Protein AF-A0AA39Q4B8-F1 (afdb_monomer_lite)

Organism: NCBI:txid153913

Radius of gyration: 17.7 Å; chains: 1; bounding box: 48×24×49 Å

Structure (mmCIF, N/CA/C/O backbone):
data_AF-A0AA39Q4B8-F1
#
_entry.id   AF-A0AA39Q4B8-F1
#
loop_
_atom_site.group_PDB
_atom_site.id
_atom_site.type_symbol
_atom_site.label_atom_id
_atom_site.label_alt_id
_atom_site.label_comp_id
_atom_site.label_asym_id
_atom_site.label_entity_id
_atom_site.label_seq_id
_atom_site.pdbx_PDB_ins_code
_atom_site.Cartn_x
_atom_site.Cartn_y
_atom_site.Cartn_z
_atom_site.occupancy
_atom_site.B_iso_or_equiv
_atom_site.auth_seq_id
_atom_site.auth_comp_id
_atom_site.auth_asym_id
_atom_site.auth_atom_id
_atom_site.pdbx_PDB_model_num
ATOM 1 N N . MET A 1 1 ? 15.478 10.573 -23.337 1.00 48.84 1 MET A N 1
ATOM 2 C CA . MET A 1 1 ? 14.641 10.834 -22.142 1.00 48.84 1 MET A CA 1
ATOM 3 C C . MET A 1 1 ? 14.200 9.538 -21.416 1.00 48.84 1 MET A C 1
ATOM 5 O O . MET A 1 1 ? 13.020 9.396 -21.134 1.00 48.84 1 MET A O 1
ATOM 9 N N . PRO A 1 2 ? 15.094 8.578 -21.087 1.00 55.94 2 PRO A N 1
ATOM 10 C CA . PRO A 1 2 ? 14.710 7.350 -20.365 1.00 55.94 2 PRO A CA 1
ATOM 11 C C . PRO A 1 2 ? 14.678 7.496 -18.829 1.00 55.94 2 PRO A C 1
ATOM 13 O O . PRO A 1 2 ? 14.104 6.656 -18.147 1.00 55.94 2 PRO A O 1
ATOM 16 N N . ASN A 1 3 ? 15.267 8.559 -18.271 1.00 61.50 3 ASN A N 1
ATOM 17 C CA . ASN A 1 3 ? 15.476 8.685 -16.820 1.00 61.50 3 ASN A CA 1
ATOM 18 C C . ASN A 1 3 ? 14.188 9.016 -16.051 1.00 61.50 3 ASN A C 1
ATOM 20 O O . ASN A 1 3 ? 14.013 8.580 -14.918 1.00 61.50 3 ASN A O 1
ATOM 24 N N . THR A 1 4 ? 13.264 9.757 -16.663 1.00 72.94 4 THR A N 1
ATOM 25 C CA . THR A 1 4 ? 12.032 10.227 -16.011 1.00 72.94 4 THR A CA 1
ATOM 26 C C . THR A 1 4 ? 11.103 9.072 -15.632 1.00 72.94 4 THR A C 1
ATOM 28 O O . THR A 1 4 ? 10.504 9.084 -14.559 1.00 72.94 4 THR A O 1
ATOM 31 N N . PHE A 1 5 ? 11.030 8.033 -16.470 1.00 71.44 5 PHE A N 1
ATOM 32 C CA . PHE A 1 5 ? 10.145 6.892 -16.239 1.00 71.44 5 PHE A CA 1
ATOM 33 C C . PHE A 1 5 ? 10.562 6.052 -15.028 1.00 71.44 5 PHE A C 1
ATOM 35 O O . PHE A 1 5 ? 9.705 5.692 -14.227 1.00 71.44 5 PHE A O 1
ATOM 42 N N . ALA A 1 6 ? 11.852 5.771 -14.829 1.00 72.75 6 ALA A N 1
ATOM 43 C CA . ALA A 1 6 ? 12.274 5.028 -13.640 1.00 72.75 6 ALA A CA 1
ATOM 44 C C . ALA A 1 6 ? 12.184 5.838 -12.353 1.00 72.75 6 ALA A C 1
ATOM 46 O O . ALA A 1 6 ? 11.824 5.272 -11.324 1.00 72.75 6 ALA A O 1
ATOM 47 N N . ILE A 1 7 ? 12.440 7.148 -12.406 1.00 78.69 7 ILE A N 1
ATOM 48 C CA . ILE A 1 7 ? 12.289 8.019 -11.235 1.00 78.69 7 ILE A CA 1
ATOM 49 C C . ILE A 1 7 ? 10.842 7.978 -10.732 1.00 78.69 7 ILE A C 1
ATOM 51 O O . ILE A 1 7 ? 10.617 7.771 -9.541 1.00 78.69 7 ILE A O 1
ATOM 55 N N . HIS A 1 8 ? 9.857 8.086 -11.630 1.00 82.81 8 HIS A N 1
ATOM 56 C CA . HIS A 1 8 ? 8.446 7.979 -11.248 1.00 82.81 8 HIS A CA 1
ATOM 57 C C . HIS A 1 8 ? 8.092 6.613 -10.647 1.00 82.81 8 HIS A C 1
ATOM 59 O O . HIS A 1 8 ? 7.353 6.555 -9.668 1.00 82.81 8 HIS A O 1
ATOM 65 N N . ARG A 1 9 ? 8.653 5.518 -11.177 1.00 81.69 9 ARG A N 1
ATOM 66 C CA . ARG A 1 9 ? 8.411 4.164 -10.650 1.00 81.69 9 ARG A CA 1
ATOM 67 C C . ARG A 1 9 ? 8.993 3.978 -9.252 1.00 81.69 9 ARG A C 1
ATOM 69 O O . ARG A 1 9 ? 8.306 3.473 -8.375 1.00 81.69 9 ARG A O 1
ATOM 76 N N . VAL A 1 10 ? 10.231 4.415 -9.026 1.00 83.19 10 VAL A N 1
ATOM 77 C CA . VAL A 1 10 ? 10.871 4.340 -7.703 1.00 83.19 10 VAL A CA 1
ATOM 78 C C . VAL A 1 10 ? 10.122 5.206 -6.689 1.00 83.19 10 VAL A C 1
ATOM 80 O O . VAL A 1 10 ? 9.909 4.765 -5.563 1.00 83.19 10 VAL A O 1
ATOM 83 N N . LEU A 1 11 ? 9.658 6.394 -7.094 1.00 88.00 11 LEU A N 1
ATOM 84 C CA . LEU A 1 11 ? 8.841 7.253 -6.237 1.00 88.00 11 LEU A CA 1
ATOM 85 C C . LEU A 1 11 ? 7.511 6.584 -5.859 1.00 88.00 11 LEU A C 1
ATOM 87 O O . LEU A 1 11 ? 7.127 6.620 -4.694 1.00 88.00 11 LEU A O 1
ATOM 91 N N . ALA A 1 12 ? 6.841 5.931 -6.813 1.00 86.81 12 ALA A N 1
ATOM 92 C CA . ALA A 1 12 ? 5.611 5.186 -6.549 1.00 86.81 12 ALA A CA 1
ATOM 93 C C . ALA A 1 12 ? 5.842 4.013 -5.580 1.00 86.81 12 ALA A C 1
ATOM 95 O O . ALA A 1 12 ? 5.046 3.815 -4.667 1.00 86.81 12 ALA A O 1
ATOM 96 N N . TYR A 1 13 ? 6.956 3.281 -5.710 1.00 86.75 13 TYR A N 1
ATOM 97 C CA . TYR A 1 13 ? 7.309 2.222 -4.757 1.00 86.75 13 TYR A CA 1
ATOM 98 C C . TYR A 1 13 ? 7.653 2.763 -3.366 1.00 86.75 13 TYR A C 1
ATOM 100 O O . TYR A 1 13 ? 7.267 2.155 -2.372 1.00 86.75 13 TYR A O 1
ATOM 108 N N . ALA A 1 14 ? 8.336 3.907 -3.274 1.00 88.94 14 ALA A N 1
ATOM 109 C CA . ALA A 1 14 ? 8.606 4.559 -1.995 1.00 88.94 14 ALA A CA 1
ATOM 110 C C . ALA A 1 14 ? 7.304 5.005 -1.308 1.00 88.94 14 ALA A C 1
ATOM 112 O O . ALA A 1 14 ? 7.132 4.783 -0.110 1.00 88.94 14 ALA A O 1
ATOM 113 N N . TRP A 1 15 ? 6.363 5.565 -2.075 1.00 90.69 15 TRP A N 1
ATOM 114 C CA . TRP A 1 15 ? 5.032 5.914 -1.580 1.00 90.69 15 TRP A CA 1
ATOM 115 C C . TRP A 1 15 ? 4.273 4.678 -1.085 1.00 90.69 15 TRP A C 1
ATOM 117 O O . TRP A 1 15 ? 3.834 4.649 0.065 1.00 90.69 15 TRP A O 1
ATOM 127 N N . LEU A 1 16 ? 4.204 3.623 -1.901 1.00 88.44 16 LEU A N 1
ATOM 128 C CA . LEU A 1 16 ? 3.559 2.359 -1.541 1.00 88.44 16 LEU A CA 1
ATOM 129 C C . LEU A 1 16 ? 4.157 1.766 -0.259 1.00 88.44 16 LEU A C 1
ATOM 131 O O . LEU A 1 16 ? 3.419 1.327 0.619 1.00 88.44 16 LEU A O 1
ATOM 135 N N . TRP A 1 17 ? 5.481 1.828 -0.102 1.00 91.31 17 TRP A N 1
ATOM 136 C CA . TRP A 1 17 ? 6.156 1.379 1.114 1.00 91.31 17 TRP A CA 1
ATOM 137 C C . TRP A 1 17 ? 5.720 2.177 2.348 1.00 91.31 17 TRP A C 1
ATOM 139 O O . TRP A 1 17 ? 5.377 1.584 3.369 1.00 91.31 17 TRP A O 1
ATOM 149 N N . THR A 1 18 ? 5.666 3.512 2.260 1.00 90.44 18 THR A N 1
ATOM 150 C CA . THR A 1 18 ? 5.210 4.343 3.390 1.00 90.44 18 THR A CA 1
ATOM 151 C C . THR A 1 18 ? 3.763 4.055 3.781 1.00 90.44 18 THR A C 1
ATOM 153 O O . THR A 1 18 ? 3.468 3.917 4.967 1.00 90.44 18 THR A O 1
ATOM 156 N N . VAL A 1 19 ? 2.872 3.894 2.799 1.00 89.75 19 VAL A N 1
ATOM 157 C CA . VAL A 1 19 ? 1.461 3.565 3.037 1.00 89.75 19 VAL A CA 1
ATOM 158 C C . VAL A 1 19 ? 1.323 2.180 3.674 1.00 89.75 19 VAL A C 1
ATOM 160 O O . VAL A 1 19 ? 0.577 2.030 4.640 1.00 89.75 19 VAL A O 1
ATOM 163 N N . ALA A 1 20 ? 2.092 1.190 3.210 1.00 89.56 20 ALA A N 1
ATOM 164 C CA . ALA A 1 20 ? 2.088 -0.159 3.772 1.00 89.56 20 ALA A CA 1
ATOM 165 C C . ALA A 1 20 ? 2.554 -0.190 5.239 1.00 89.56 20 ALA A C 1
ATOM 167 O O . ALA A 1 20 ? 1.944 -0.865 6.066 1.00 89.56 20 ALA A O 1
ATOM 168 N N . VAL A 1 21 ? 3.590 0.581 5.595 1.00 91.06 21 VAL A N 1
ATOM 169 C CA . VAL A 1 21 ? 4.059 0.701 6.989 1.00 91.06 21 VAL A CA 1
ATOM 170 C C . VAL A 1 21 ? 2.992 1.333 7.886 1.00 91.06 21 VAL A C 1
ATOM 172 O O . VAL A 1 21 ? 2.766 0.861 9.001 1.00 91.06 21 VAL A O 1
ATOM 175 N N . ILE A 1 22 ? 2.314 2.379 7.405 1.00 91.44 22 ILE A N 1
ATOM 176 C CA . ILE A 1 22 ? 1.234 3.036 8.154 1.00 91.44 22 ILE A CA 1
ATOM 177 C C . ILE A 1 22 ? 0.068 2.067 8.373 1.00 91.44 22 ILE A C 1
ATOM 179 O O . ILE A 1 22 ? -0.420 1.953 9.499 1.00 91.44 22 ILE A O 1
ATOM 183 N N . LEU A 1 23 ? -0.346 1.341 7.328 1.00 87.75 23 LEU A N 1
ATOM 184 C CA . LEU A 1 23 ? -1.384 0.313 7.420 1.00 87.75 23 LEU A CA 1
ATOM 185 C C . LEU A 1 23 ? -1.031 -0.748 8.454 1.00 87.75 23 LEU A C 1
ATOM 187 O O . LEU A 1 23 ? -1.840 -0.990 9.345 1.00 87.75 23 LEU A O 1
ATOM 191 N N . LEU A 1 24 ? 0.187 -1.298 8.395 1.00 90.06 24 LEU A N 1
ATOM 192 C CA . LEU A 1 24 ? 0.649 -2.310 9.343 1.00 90.06 24 LEU A CA 1
ATOM 193 C C . LEU A 1 24 ? 0.550 -1.809 10.792 1.00 90.06 24 LEU A C 1
ATOM 195 O O . LEU A 1 24 ? 0.038 -2.521 11.657 1.00 90.06 24 LEU A O 1
ATOM 199 N N . GLY A 1 25 ? 0.985 -0.571 11.051 1.00 87.75 25 GLY A N 1
ATOM 200 C CA . GLY A 1 25 ? 0.906 0.047 12.376 1.00 87.75 25 GLY A CA 1
ATOM 201 C C . GLY A 1 25 ? -0.531 0.239 12.870 1.00 87.75 25 GLY A C 1
ATOM 202 O O . GLY A 1 25 ? -0.839 -0.094 14.015 1.00 87.75 25 GLY A O 1
ATOM 203 N N . LEU A 1 26 ? -1.429 0.724 12.006 1.00 86.94 26 LEU A N 1
ATOM 204 C CA . LEU A 1 26 ? -2.846 0.908 12.339 1.00 86.94 26 LEU A CA 1
ATOM 205 C C . LEU A 1 26 ? -3.548 -0.430 12.606 1.00 86.94 26 LEU A C 1
ATOM 207 O O . LEU A 1 26 ? -4.301 -0.550 13.574 1.00 86.94 26 LEU A O 1
ATOM 211 N N . THR A 1 27 ? -3.279 -1.449 11.787 1.00 85.56 27 THR A N 1
ATOM 212 C CA . THR A 1 27 ? -3.849 -2.789 11.969 1.00 85.56 27 THR A CA 1
ATOM 213 C C . THR A 1 27 ? -3.300 -3.479 13.212 1.00 85.56 27 THR A C 1
ATOM 215 O O . THR A 1 27 ? -4.072 -4.086 13.948 1.00 85.56 27 THR A O 1
ATOM 218 N N . ALA A 1 28 ? -2.004 -3.331 13.508 1.00 85.12 28 ALA A N 1
ATOM 219 C CA . ALA A 1 28 ? -1.386 -3.896 14.707 1.00 85.12 28 ALA A CA 1
ATOM 220 C C . ALA A 1 28 ? -1.948 -3.265 15.988 1.00 85.12 28 ALA A C 1
ATOM 222 O O . ALA A 1 28 ? -2.257 -3.978 16.941 1.00 85.12 28 ALA A O 1
ATOM 223 N N . TYR A 1 29 ? -2.153 -1.941 15.993 1.00 84.75 29 TYR A N 1
ATOM 224 C CA . TYR A 1 29 ? -2.812 -1.262 17.108 1.00 84.75 29 TYR A CA 1
ATOM 225 C C . TYR A 1 29 ? -4.218 -1.820 17.349 1.00 84.75 29 TYR A C 1
ATOM 227 O O . TYR A 1 29 ? -4.588 -2.107 18.485 1.00 84.75 29 TYR A O 1
ATOM 235 N N . ARG A 1 30 ? -4.989 -2.032 16.275 1.00 78.44 30 ARG A N 1
ATOM 236 C CA . ARG A 1 30 ? -6.343 -2.576 16.38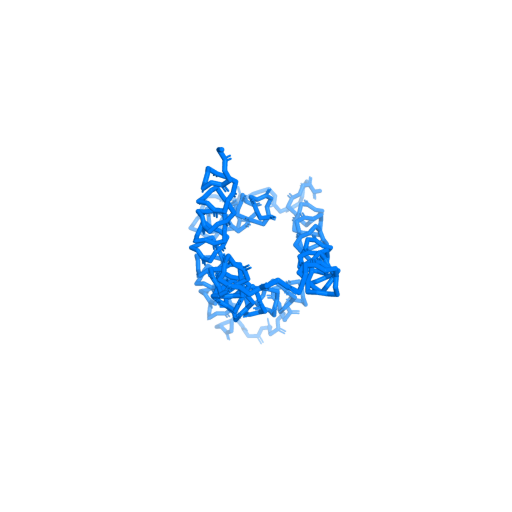3 1.00 78.44 30 ARG A CA 1
ATOM 237 C C . ARG A 1 30 ? -6.355 -3.995 16.951 1.00 78.44 30 ARG A C 1
ATOM 239 O O . ARG A 1 30 ? -7.197 -4.262 17.804 1.00 78.44 30 ARG A O 1
ATOM 246 N N . VAL A 1 31 ? -5.429 -4.867 16.535 1.00 80.69 31 VAL A N 1
ATOM 247 C CA . VAL A 1 31 ? -5.275 -6.220 17.111 1.00 80.69 31 VAL A CA 1
ATOM 248 C C . VAL A 1 31 ? -4.986 -6.144 18.608 1.00 80.69 31 VAL A C 1
ATOM 250 O O . VAL A 1 31 ? -5.658 -6.807 19.388 1.00 80.69 31 VAL A O 1
ATOM 253 N N . HIS A 1 32 ? -4.055 -5.282 19.022 1.00 80.69 32 HIS A N 1
ATOM 254 C CA . HIS A 1 32 ? -3.693 -5.145 20.433 1.00 80.69 32 HIS A CA 1
ATOM 255 C C . HIS A 1 32 ? -4.871 -4.693 21.313 1.00 80.69 32 HIS A C 1
ATOM 257 O O . HIS A 1 32 ? -5.031 -5.168 22.433 1.00 80.69 32 HIS A O 1
ATOM 263 N N . VAL A 1 33 ? -5.727 -3.803 20.800 1.00 73.56 33 VAL A N 1
ATOM 264 C CA . VAL A 1 33 ? -6.944 -3.375 21.507 1.00 73.56 33 VAL A CA 1
ATOM 265 C C . VAL A 1 33 ? -7.993 -4.491 21.558 1.00 73.56 33 VAL A C 1
ATOM 267 O O . VAL A 1 33 ? -8.676 -4.631 22.569 1.00 73.56 33 VAL A O 1
ATOM 270 N N . THR A 1 34 ? -8.120 -5.300 20.500 1.00 68.62 34 THR A N 1
ATOM 271 C CA . THR A 1 34 ? -9.107 -6.397 20.459 1.00 68.62 34 THR A CA 1
ATOM 272 C C . THR A 1 34 ? -8.706 -7.601 21.309 1.00 68.62 34 THR A C 1
ATOM 274 O O . THR A 1 34 ? -9.586 -8.274 21.832 1.00 68.62 34 THR A O 1
ATOM 277 N N . GLU A 1 35 ? -7.410 -7.838 21.521 1.00 69.19 35 GLU A N 1
ATOM 278 C CA . GLU A 1 35 ? -6.896 -8.908 22.391 1.00 69.19 35 GLU A CA 1
ATOM 279 C C . GLU A 1 35 ? -7.267 -8.711 23.876 1.00 69.19 35 GLU A C 1
ATOM 281 O O . GLU A 1 35 ? -7.339 -9.674 24.634 1.00 69.19 35 GLU A O 1
ATOM 286 N N . GLY A 1 36 ? -7.555 -7.474 24.297 1.00 63.34 36 GLY A N 1
ATOM 287 C CA . GLY A 1 36 ? -7.966 -7.150 25.668 1.00 63.34 36 GLY A CA 1
ATOM 288 C C . GLY A 1 36 ? -9.436 -7.440 26.005 1.00 63.34 36 GLY A C 1
ATOM 289 O O . GLY A 1 36 ? -9.828 -7.249 27.156 1.00 63.34 36 GLY A O 1
ATOM 290 N N . TYR A 1 37 ? -10.255 -7.867 25.039 1.00 66.00 37 TYR A N 1
ATOM 291 C CA . TYR A 1 37 ? -11.661 -8.218 25.259 1.00 66.00 37 TYR A CA 1
ATOM 292 C C . TYR A 1 37 ? -11.813 -9.740 25.444 1.00 66.00 37 TYR A C 1
ATOM 294 O O . TYR A 1 37 ? -11.284 -10.516 24.653 1.00 66.00 37 TYR A O 1
ATOM 302 N N . GLU A 1 38 ? -12.533 -10.169 26.492 1.00 51.28 38 GLU A N 1
ATOM 303 C CA . GLU A 1 38 ? -12.674 -11.587 26.897 1.00 51.28 38 GLU A CA 1
ATOM 304 C C . GLU A 1 38 ? -13.255 -12.504 25.806 1.00 51.28 38 GLU A C 1
ATOM 306 O O . GLU A 1 38 ? -12.952 -13.696 25.775 1.00 51.28 38 GLU A O 1
ATOM 311 N N . ASP A 1 39 ? -14.017 -11.952 24.864 1.00 54.72 39 ASP A N 1
ATOM 312 C CA . ASP A 1 39 ? -14.399 -12.649 23.644 1.00 54.72 39 ASP A CA 1
ATOM 313 C C . ASP A 1 39 ? -13.383 -12.326 22.541 1.00 54.72 39 ASP A C 1
ATOM 315 O O . ASP A 1 39 ? -13.486 -11.295 21.873 1.00 54.72 39 ASP A O 1
ATOM 319 N N . SER A 1 40 ? -12.397 -13.210 22.347 1.00 55.47 40 SER A N 1
ATOM 320 C CA . SER A 1 40 ? -11.408 -13.171 21.254 1.00 55.47 40 SER A CA 1
ATOM 321 C C . SER A 1 40 ? -12.072 -13.249 19.869 1.00 55.47 40 SER A C 1
ATOM 323 O O . SER A 1 40 ? -11.980 -14.248 19.153 1.00 55.47 40 SER A O 1
ATOM 325 N N . PHE A 1 41 ? -12.746 -12.180 19.455 1.00 57.25 41 PHE A N 1
ATOM 326 C CA . PHE A 1 41 ? -13.253 -12.007 18.104 1.00 57.25 41 PHE A CA 1
ATOM 327 C C . PHE A 1 41 ? -12.084 -11.646 17.188 1.00 57.25 41 PHE A C 1
ATOM 329 O O . PHE A 1 41 ? -11.793 -10.481 16.923 1.00 57.25 41 PHE A O 1
ATOM 336 N N . TYR A 1 42 ? -11.395 -12.676 16.700 1.00 62.19 42 TYR A N 1
ATOM 337 C CA . TYR A 1 42 ? -10.380 -12.523 15.666 1.00 62.19 42 TYR A CA 1
ATOM 338 C C . TYR A 1 42 ? -11.070 -12.158 14.350 1.00 62.19 42 TYR A C 1
ATOM 340 O O . TYR A 1 42 ? -11.791 -12.965 13.762 1.00 62.19 42 TYR A O 1
ATOM 348 N N . GLU A 1 43 ? -10.886 -10.924 13.884 1.00 69.06 43 GLU A N 1
ATOM 349 C CA . GLU A 1 43 ? -11.435 -10.496 12.603 1.00 69.06 43 GLU A CA 1
ATOM 350 C C . GLU A 1 43 ? -10.475 -10.901 11.474 1.00 69.06 43 GLU A C 1
ATOM 352 O O . GLU A 1 43 ? -9.413 -10.289 11.335 1.00 69.06 43 GLU A O 1
ATOM 357 N N . PRO A 1 44 ? -10.828 -11.896 10.633 1.00 75.56 44 PRO A N 1
ATOM 358 C CA . PRO A 1 44 ? -9.919 -12.431 9.614 1.00 75.56 44 PRO A CA 1
ATOM 359 C C . PRO A 1 44 ? -9.463 -11.367 8.608 1.00 75.56 44 PRO A C 1
ATOM 361 O O . PRO A 1 44 ? -8.370 -11.463 8.061 1.00 75.56 44 PRO A O 1
ATOM 364 N N . ILE A 1 45 ? -10.258 -10.309 8.429 1.00 76.31 45 ILE A N 1
ATOM 365 C CA . ILE A 1 45 ? -9.925 -9.192 7.546 1.00 76.31 45 ILE A CA 1
ATOM 36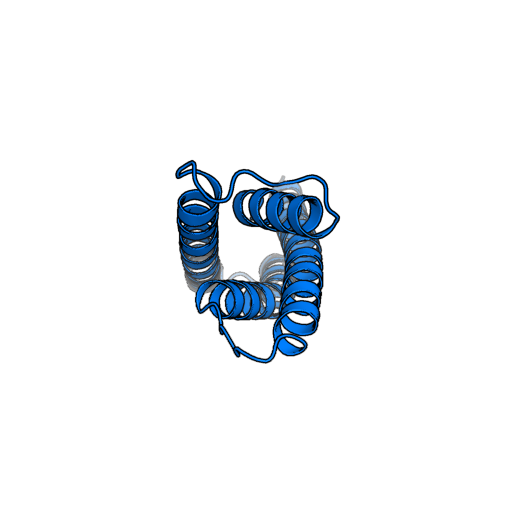6 C C . ILE A 1 45 ? -8.670 -8.434 7.994 1.00 76.31 45 ILE A C 1
ATOM 368 O O . ILE A 1 45 ? -7.868 -8.009 7.171 1.00 76.31 45 ILE A O 1
ATOM 372 N N . ILE A 1 46 ? -8.449 -8.300 9.306 1.00 77.44 46 ILE A N 1
ATOM 373 C CA . ILE A 1 46 ? -7.269 -7.598 9.826 1.00 77.44 46 ILE A CA 1
ATOM 374 C C . ILE A 1 46 ? -6.012 -8.408 9.572 1.00 77.44 46 ILE A C 1
ATOM 376 O O . ILE A 1 46 ? -4.971 -7.843 9.251 1.00 77.44 46 ILE A O 1
ATOM 380 N N . VAL A 1 47 ? -6.122 -9.730 9.666 1.00 82.81 47 VAL A N 1
ATOM 381 C CA . VAL A 1 47 ? -5.027 -10.640 9.337 1.00 82.81 47 VAL A CA 1
ATOM 382 C C . VAL A 1 47 ? -4.649 -10.496 7.868 1.00 82.81 47 VAL A C 1
ATOM 384 O O . VAL A 1 47 ? -3.468 -10.403 7.551 1.00 82.81 47 VAL A O 1
ATOM 387 N N . GLU A 1 48 ? -5.639 -10.419 6.979 1.00 85.62 48 GLU A N 1
ATOM 388 C CA . GLU A 1 48 ? -5.410 -10.222 5.549 1.00 85.62 48 GLU A CA 1
ATOM 389 C C . GLU A 1 48 ? -4.690 -8.893 5.260 1.00 85.62 48 GLU A C 1
ATOM 391 O O . GLU A 1 48 ? -3.670 -8.894 4.572 1.00 85.62 48 GLU A O 1
ATOM 396 N N . LEU A 1 49 ? -5.137 -7.790 5.874 1.00 84.44 49 LEU A N 1
ATOM 397 C CA . LEU A 1 49 ? -4.490 -6.473 5.771 1.00 84.44 49 LEU A CA 1
ATOM 398 C C . LEU A 1 49 ? -3.059 -6.460 6.337 1.00 84.44 49 LEU A C 1
ATOM 400 O O . LEU A 1 49 ? -2.174 -5.827 5.766 1.00 84.44 49 LEU A O 1
ATOM 404 N N . ILE A 1 50 ? -2.800 -7.170 7.439 1.00 86.56 50 ILE A N 1
ATOM 405 C CA . ILE A 1 50 ? -1.447 -7.311 8.002 1.00 86.56 50 ILE A CA 1
ATOM 406 C C . ILE A 1 50 ? -0.547 -8.076 7.029 1.00 86.56 50 ILE A C 1
ATOM 408 O O . ILE A 1 50 ? 0.585 -7.665 6.770 1.00 86.56 50 ILE A O 1
ATOM 412 N N . VAL A 1 51 ? -1.041 -9.186 6.476 1.00 89.25 51 VAL A N 1
ATOM 413 C CA . VAL A 1 51 ? -0.286 -10.016 5.532 1.00 89.25 51 VAL A CA 1
ATOM 414 C C . VAL A 1 51 ? 0.012 -9.236 4.251 1.00 89.25 51 VAL A C 1
ATOM 416 O O . VAL A 1 51 ? 1.158 -9.239 3.795 1.00 89.25 51 VAL A O 1
ATOM 419 N N . SER A 1 52 ? -0.970 -8.520 3.704 1.00 88.38 52 SER A N 1
ATOM 420 C CA . SER A 1 52 ? -0.799 -7.715 2.493 1.00 88.38 52 SER A CA 1
ATOM 421 C C . SER A 1 52 ? 0.134 -6.519 2.715 1.00 88.38 52 SER A C 1
ATOM 423 O O . SER A 1 52 ? 0.966 -6.231 1.850 1.00 88.38 52 SER A O 1
ATOM 425 N N . ALA A 1 53 ? 0.093 -5.879 3.890 1.00 87.81 53 ALA A N 1
ATOM 426 C CA . ALA A 1 53 ? 1.037 -4.832 4.275 1.00 87.81 53 ALA A CA 1
ATOM 427 C C . ALA A 1 53 ? 2.471 -5.373 4.426 1.00 87.81 53 ALA A C 1
ATOM 429 O O . ALA A 1 53 ? 3.410 -4.779 3.898 1.00 87.81 53 ALA A O 1
ATOM 430 N N . CYS A 1 54 ? 2.660 -6.529 5.070 1.00 90.88 54 CYS A N 1
ATOM 431 C CA . CYS A 1 54 ? 3.966 -7.188 5.180 1.00 90.88 54 CYS A CA 1
ATOM 432 C C . CYS A 1 54 ? 4.548 -7.550 3.806 1.00 90.88 54 CYS A C 1
ATOM 434 O O . CYS A 1 54 ? 5.718 -7.271 3.529 1.00 90.88 54 CYS A O 1
ATOM 436 N N . LEU A 1 55 ? 3.729 -8.131 2.925 1.00 89.69 55 LEU A N 1
ATOM 437 C CA . LEU A 1 55 ? 4.120 -8.444 1.550 1.00 89.69 55 LEU A CA 1
ATOM 438 C C . LEU A 1 55 ? 4.512 -7.175 0.782 1.00 89.69 55 LEU A C 1
ATOM 440 O O . LEU A 1 55 ? 5.547 -7.172 0.118 1.00 89.69 55 LEU A O 1
ATOM 444 N N . ALA A 1 56 ? 3.752 -6.086 0.918 1.00 88.44 56 ALA A N 1
ATOM 445 C CA . ALA A 1 56 ? 4.055 -4.801 0.289 1.00 88.44 56 ALA A CA 1
ATOM 446 C C . ALA A 1 56 ? 5.365 -4.176 0.806 1.00 88.44 56 ALA A C 1
ATOM 448 O O . ALA A 1 56 ? 6.170 -3.688 0.009 1.00 88.44 56 ALA A O 1
ATOM 449 N N . ILE A 1 57 ? 5.625 -4.244 2.118 1.00 90.06 57 ILE A N 1
ATOM 450 C CA . ILE A 1 57 ? 6.862 -3.748 2.749 1.00 90.06 57 ILE A CA 1
ATOM 451 C C . ILE A 1 57 ? 8.093 -4.488 2.224 1.00 90.06 57 ILE A C 1
ATOM 453 O O . ILE A 1 57 ? 9.133 -3.863 2.015 1.00 90.06 57 ILE A O 1
ATOM 457 N N . ILE A 1 58 ? 7.988 -5.801 2.009 1.00 90.69 58 ILE A N 1
ATOM 458 C CA . ILE A 1 58 ? 9.081 -6.621 1.472 1.00 90.69 58 ILE A CA 1
ATOM 459 C C . ILE A 1 58 ? 9.233 -6.391 -0.037 1.00 90.69 58 ILE A C 1
ATOM 461 O O . ILE A 1 58 ? 10.348 -6.235 -0.535 1.00 90.69 58 ILE A O 1
ATOM 465 N N . TRP A 1 59 ? 8.124 -6.340 -0.775 1.00 88.62 59 TRP A N 1
ATOM 466 C CA . TRP A 1 59 ? 8.133 -6.240 -2.233 1.00 88.62 59 TRP A CA 1
ATOM 467 C C . TRP A 1 59 ? 8.596 -4.874 -2.749 1.00 88.62 59 TRP A C 1
ATOM 469 O O . TRP A 1 59 ? 9.387 -4.822 -3.689 1.00 88.62 59 TRP A O 1
ATOM 479 N N . ALA A 1 60 ? 8.166 -3.768 -2.136 1.00 86.69 60 ALA A N 1
ATOM 480 C CA . ALA A 1 60 ? 8.481 -2.417 -2.606 1.00 86.69 60 ALA A CA 1
ATOM 481 C C . ALA A 1 60 ? 9.995 -2.106 -2.732 1.00 86.69 60 ALA A C 1
ATOM 483 O O . ALA A 1 60 ? 10.403 -1.625 -3.794 1.00 86.69 60 ALA A O 1
ATOM 484 N N . PRO A 1 61 ? 10.869 -2.396 -1.741 1.00 86.50 61 PRO A N 1
ATOM 485 C CA . PRO A 1 61 ? 12.310 -2.179 -1.886 1.00 86.50 61 PRO A CA 1
ATOM 486 C C . PRO A 1 61 ? 12.947 -3.146 -2.893 1.00 86.50 61 PRO A C 1
ATOM 488 O O . PRO A 1 61 ? 13.861 -2.751 -3.620 1.00 86.50 61 PRO A O 1
ATOM 491 N N . ILE A 1 62 ? 12.450 -4.386 -2.995 1.00 86.56 62 ILE A N 1
ATOM 492 C CA . ILE A 1 62 ? 12.924 -5.359 -3.990 1.00 86.56 62 ILE A CA 1
ATOM 493 C C . ILE A 1 62 ? 12.620 -4.842 -5.399 1.00 86.56 62 ILE A C 1
ATOM 495 O O . ILE A 1 62 ? 13.545 -4.693 -6.199 1.00 86.56 62 ILE A O 1
ATOM 499 N N . ALA A 1 63 ? 11.366 -4.485 -5.682 1.00 84.12 63 ALA A N 1
ATOM 500 C CA . ALA A 1 63 ? 10.941 -3.941 -6.968 1.00 84.12 63 ALA A CA 1
ATOM 501 C C . ALA A 1 63 ? 11.667 -2.626 -7.301 1.00 84.12 63 ALA A C 1
ATOM 503 O O . ALA A 1 63 ? 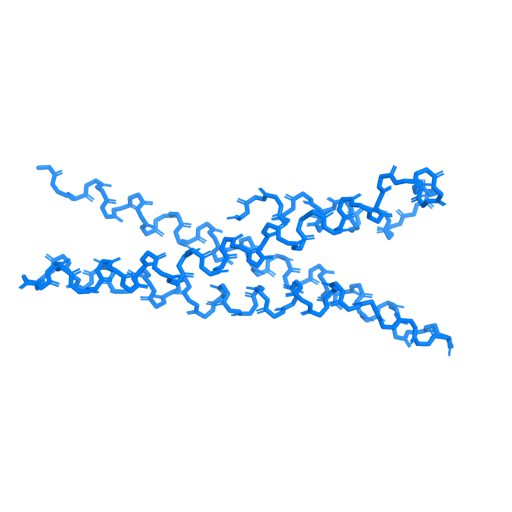12.169 -2.465 -8.413 1.00 84.12 63 ALA A O 1
ATOM 504 N N . GLY A 1 64 ? 11.822 -1.717 -6.331 1.00 83.19 64 GLY A N 1
ATOM 505 C CA . GLY A 1 64 ? 12.590 -0.481 -6.506 1.00 83.19 64 GLY A CA 1
ATOM 506 C C . GLY A 1 64 ? 14.059 -0.735 -6.869 1.00 83.19 64 GLY A C 1
ATOM 507 O O . GLY A 1 64 ? 14.592 -0.112 -7.790 1.00 83.19 64 GLY A O 1
ATOM 508 N N . SER A 1 65 ? 14.708 -1.696 -6.201 1.00 82.88 65 SER A N 1
ATOM 509 C CA . SER A 1 65 ? 16.098 -2.070 -6.489 1.00 82.88 65 SER A CA 1
ATOM 510 C C . SER A 1 65 ? 16.266 -2.745 -7.857 1.00 82.88 65 SER A C 1
ATOM 512 O O . SER A 1 65 ? 17.262 -2.504 -8.543 1.00 82.88 65 SER A O 1
ATOM 514 N N . LEU A 1 66 ? 15.288 -3.550 -8.287 1.00 80.69 66 LEU A N 1
ATOM 515 C CA . LEU A 1 66 ? 15.276 -4.196 -9.600 1.00 80.69 66 LEU A CA 1
ATOM 516 C C . LEU A 1 66 ? 15.142 -3.165 -10.722 1.00 80.69 66 LEU A C 1
ATOM 518 O O . LEU A 1 66 ? 15.930 -3.197 -11.667 1.00 80.69 66 LEU A O 1
ATOM 522 N N . VAL A 1 67 ? 14.239 -2.192 -10.576 1.00 79.12 67 VAL A N 1
ATOM 523 C CA . VAL A 1 67 ? 14.083 -1.089 -11.537 1.00 79.12 67 VAL A CA 1
ATOM 524 C C . VAL A 1 67 ? 15.373 -0.279 -11.667 1.00 79.12 67 VAL A C 1
ATOM 526 O O . VAL A 1 67 ? 15.780 0.049 -12.783 1.00 79.12 67 VAL A O 1
ATOM 529 N N . LEU A 1 68 ? 16.056 -0.004 -10.551 1.00 76.81 68 LEU A N 1
ATOM 530 C CA . LEU A 1 68 ? 17.317 0.738 -10.564 1.00 76.81 68 LEU A CA 1
ATOM 531 C C . LEU A 1 68 ? 18.465 -0.057 -11.214 1.00 76.81 68 LEU A C 1
ATOM 533 O O . LEU A 1 68 ? 19.285 0.520 -11.921 1.00 76.81 68 LEU A O 1
ATOM 537 N N . ARG A 1 69 ? 18.511 -1.383 -11.021 1.00 73.81 69 ARG A N 1
ATOM 538 C CA . ARG A 1 69 ? 19.522 -2.274 -11.626 1.00 73.81 69 ARG A CA 1
ATOM 539 C C . ARG A 1 69 ? 19.295 -2.521 -13.117 1.00 73.81 69 ARG A C 1
ATOM 541 O O . ARG A 1 69 ? 20.257 -2.620 -13.875 1.00 73.81 69 ARG A O 1
ATOM 548 N N . ASN A 1 70 ? 18.042 -2.605 -13.553 1.00 66.81 70 ASN A N 1
ATOM 549 C CA . ASN A 1 70 ? 17.693 -2.862 -14.953 1.00 66.81 70 ASN A CA 1
ATOM 550 C C . ASN A 1 70 ? 17.964 -1.654 -15.861 1.00 66.81 70 ASN A C 1
ATOM 552 O O . ASN A 1 70 ? 18.116 -1.818 -17.068 1.00 66.81 70 ASN A O 1
ATOM 556 N N . HIS A 1 71 ? 18.121 -0.455 -15.291 1.00 61.94 71 HIS A N 1
ATOM 557 C CA . HIS A 1 71 ? 18.659 0.700 -16.014 1.00 61.94 71 HIS A CA 1
ATOM 558 C C . HIS A 1 71 ? 20.088 0.484 -16.532 1.00 61.94 71 HIS A C 1
ATOM 560 O O . HIS A 1 71 ? 20.493 1.133 -17.496 1.00 61.94 71 HIS A O 1
ATOM 566 N N . THR A 1 72 ? 20.843 -0.426 -15.916 1.00 58.44 72 THR A N 1
ATOM 567 C CA . THR A 1 72 ? 22.252 -0.685 -16.231 1.00 58.44 72 THR A CA 1
ATOM 568 C C . THR A 1 72 ? 22.458 -1.952 -17.066 1.00 58.44 72 THR A C 1
ATOM 570 O O . THR A 1 72 ? 23.525 -2.122 -17.650 1.00 58.44 72 THR A O 1
ATOM 573 N N . ALA A 1 73 ? 21.463 -2.845 -17.147 1.00 56.03 73 ALA A N 1
ATOM 574 C CA . ALA A 1 73 ? 21.586 -4.152 -17.793 1.00 56.03 73 ALA A CA 1
ATOM 575 C C . ALA A 1 73 ? 20.446 -4.413 -18.796 1.00 56.03 73 ALA A C 1
ATOM 577 O O . ALA A 1 73 ? 19.273 -4.457 -18.441 1.00 56.03 73 ALA A O 1
ATOM 578 N N . SER A 1 74 ? 20.806 -4.642 -20.062 1.00 54.16 74 SER A N 1
ATOM 579 C CA . SER A 1 74 ? 19.901 -4.963 -21.177 1.00 54.16 74 SER A CA 1
ATOM 580 C C . SER A 1 74 ? 19.255 -6.358 -21.027 1.00 54.16 74 SER A C 1
ATOM 582 O O . SER A 1 74 ? 19.654 -7.317 -21.686 1.00 54.16 74 SER A O 1
ATOM 584 N N . LYS A 1 75 ? 18.293 -6.522 -20.108 1.00 54.34 75 LYS A N 1
ATOM 585 C CA . LYS A 1 75 ? 17.467 -7.742 -19.948 1.00 54.34 75 LYS A CA 1
ATOM 586 C C . LYS A 1 75 ? 16.004 -7.389 -19.645 1.00 54.34 75 LYS A C 1
ATOM 588 O O . LYS A 1 75 ? 15.442 -7.739 -18.620 1.00 54.34 75 LYS A O 1
ATOM 593 N N . THR A 1 76 ? 15.364 -6.676 -20.563 1.00 58.59 76 THR A N 1
ATOM 594 C CA . THR A 1 76 ? 14.145 -5.900 -20.276 1.00 58.59 76 THR A CA 1
ATOM 595 C C . THR A 1 76 ? 12.831 -6.704 -20.224 1.00 58.59 76 THR A C 1
ATOM 597 O O . THR A 1 76 ? 11.860 -6.221 -19.654 1.00 58.59 76 THR A O 1
ATOM 600 N N . SER A 1 77 ? 12.749 -7.922 -20.780 1.00 58.88 77 SER A N 1
ATOM 601 C CA . SER A 1 77 ? 11.440 -8.579 -21.002 1.00 58.88 77 SER A CA 1
ATOM 602 C C . SER A 1 77 ? 10.914 -9.422 -19.824 1.00 58.88 77 SER A C 1
ATOM 604 O O . SER A 1 77 ? 9.791 -9.204 -19.374 1.00 58.88 77 SER A O 1
ATOM 606 N N . HIS A 1 78 ? 11.704 -10.350 -19.268 1.00 62.94 78 HIS A N 1
ATOM 607 C CA . HIS A 1 78 ? 11.214 -11.251 -18.207 1.00 62.94 78 HIS A CA 1
ATOM 608 C C . HIS A 1 78 ? 11.029 -10.562 -16.846 1.00 62.94 78 HIS A C 1
ATOM 610 O O . HIS A 1 78 ? 10.107 -10.897 -16.106 1.00 62.94 78 HIS A O 1
ATOM 616 N N . GLN A 1 79 ? 11.877 -9.584 -16.518 1.00 68.31 79 GLN A N 1
ATOM 617 C CA . GLN A 1 79 ? 11.815 -8.881 -15.231 1.00 68.31 79 GLN A CA 1
ATOM 618 C C . GLN A 1 79 ? 10.610 -7.936 -15.143 1.00 68.31 79 GLN A C 1
ATOM 620 O O . GLN A 1 79 ? 10.014 -7.796 -14.078 1.00 68.31 79 GLN A O 1
ATOM 625 N N . PHE A 1 80 ? 10.195 -7.351 -16.271 1.00 69.75 80 PHE A N 1
A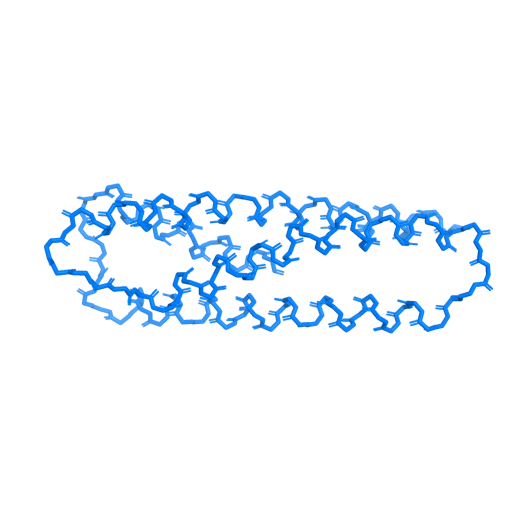TOM 626 C CA . PHE A 1 80 ? 8.995 -6.520 -16.334 1.00 69.75 80 PHE A CA 1
ATOM 627 C C . PHE A 1 80 ? 7.724 -7.328 -16.032 1.00 69.75 80 PHE A C 1
ATOM 629 O O . PHE A 1 80 ? 6.843 -6.855 -15.318 1.00 69.75 80 PHE A O 1
ATOM 636 N N . LEU A 1 81 ? 7.656 -8.578 -16.507 1.00 76.38 81 LEU A N 1
ATOM 637 C CA . LEU A 1 81 ? 6.527 -9.470 -16.233 1.00 76.38 81 LEU A CA 1
ATOM 638 C C . LEU A 1 81 ? 6.444 -9.853 -14.749 1.00 76.38 81 LEU A C 1
ATOM 640 O O . LEU A 1 81 ? 5.355 -9.850 -14.184 1.00 76.38 81 LEU A O 1
ATOM 644 N N . SER A 1 82 ? 7.584 -10.128 -14.100 1.00 76.25 82 SER A N 1
ATOM 645 C CA . SER A 1 82 ? 7.616 -10.410 -12.657 1.00 76.25 82 SER A CA 1
ATOM 646 C C . SER A 1 82 ? 7.278 -9.187 -11.804 1.00 76.25 82 SER A C 1
ATOM 648 O O . SER A 1 82 ? 6.592 -9.324 -10.795 1.00 76.25 82 SER A O 1
ATOM 650 N N . GLU A 1 83 ? 7.716 -7.992 -12.218 1.00 80.31 83 GLU A N 1
ATOM 651 C CA . GLU A 1 83 ? 7.349 -6.732 -11.559 1.00 80.31 83 GLU A CA 1
ATOM 652 C C . GLU A 1 83 ? 5.833 -6.495 -11.643 1.00 80.31 83 GLU A C 1
ATOM 654 O O . GLU A 1 83 ? 5.195 -6.186 -10.638 1.00 80.31 83 GLU A O 1
ATOM 659 N N . MET A 1 84 ? 5.244 -6.705 -12.825 1.00 82.88 84 MET A N 1
ATOM 660 C CA . MET A 1 84 ? 3.807 -6.542 -13.038 1.00 82.88 84 MET A CA 1
ATOM 661 C C . MET A 1 84 ? 2.988 -7.585 -12.270 1.00 82.88 84 MET A C 1
ATOM 663 O O . MET A 1 84 ? 1.976 -7.239 -11.670 1.00 82.88 84 MET A O 1
ATOM 667 N N . ALA A 1 85 ? 3.433 -8.844 -12.251 1.00 86.38 85 ALA A N 1
ATOM 668 C CA . ALA A 1 85 ? 2.749 -9.915 -11.534 1.00 86.38 85 ALA A CA 1
ATOM 669 C C . ALA A 1 85 ? 2.730 -9.670 -10.018 1.00 86.38 85 ALA A C 1
ATOM 671 O O . ALA A 1 85 ? 1.675 -9.788 -9.401 1.00 86.38 85 ALA A O 1
ATOM 672 N N . GLY A 1 86 ? 3.861 -9.276 -9.419 1.00 85.25 86 GLY A N 1
ATOM 673 C CA . GLY A 1 86 ? 3.908 -8.968 -7.987 1.00 85.25 86 GLY A CA 1
ATOM 674 C C . GLY A 1 86 ? 3.045 -7.760 -7.616 1.00 85.25 86 GLY A C 1
ATOM 675 O O . GLY A 1 86 ? 2.285 -7.827 -6.652 1.00 85.25 86 GLY A O 1
ATOM 676 N N . ASN A 1 87 ? 3.070 -6.696 -8.428 1.00 87.25 87 ASN A N 1
ATOM 677 C CA . ASN A 1 87 ? 2.184 -5.548 -8.220 1.00 87.25 87 ASN A CA 1
ATOM 678 C C . ASN A 1 87 ? 0.706 -5.917 -8.386 1.00 87.25 87 ASN A C 1
ATOM 680 O O . ASN A 1 87 ? -0.122 -5.427 -7.630 1.00 87.25 87 ASN A O 1
ATOM 684 N N . PHE A 1 88 ? 0.369 -6.786 -9.343 1.00 88.00 88 PHE A N 1
ATOM 685 C CA . PHE A 1 88 ? -1.005 -7.238 -9.549 1.00 88.00 88 PHE A CA 1
ATOM 686 C C . PHE A 1 88 ? -1.527 -8.035 -8.350 1.00 88.00 88 PHE A C 1
ATOM 688 O O . PHE A 1 88 ? -2.644 -7.800 -7.902 1.00 88.00 88 PHE A O 1
ATOM 695 N N . VAL A 1 89 ? -0.714 -8.936 -7.789 1.00 89.44 89 VAL A N 1
ATOM 696 C CA . VAL A 1 89 ? -1.090 -9.700 -6.588 1.00 89.44 89 VAL A CA 1
ATOM 697 C C . VAL A 1 89 ? -1.316 -8.774 -5.393 1.00 89.44 89 VAL A C 1
ATOM 699 O O . VAL A 1 89 ? -2.330 -8.909 -4.709 1.00 89.44 89 VAL A O 1
ATOM 702 N N . LEU A 1 90 ? -0.412 -7.814 -5.163 1.00 88.12 90 LEU A N 1
ATOM 703 C CA . LEU A 1 90 ? -0.581 -6.822 -4.097 1.00 88.12 90 LEU A CA 1
ATOM 704 C C . LEU A 1 90 ? -1.844 -5.987 -4.302 1.00 88.12 90 LEU A C 1
ATOM 706 O O . LEU A 1 90 ? -2.611 -5.819 -3.363 1.00 88.12 90 LEU A O 1
ATOM 710 N N . TRP A 1 91 ? -2.093 -5.538 -5.529 1.00 89.56 91 TRP A N 1
ATOM 711 C CA . TRP A 1 91 ? -3.283 -4.766 -5.864 1.00 89.56 91 TRP A CA 1
ATOM 712 C C . TRP A 1 91 ? -4.576 -5.545 -5.590 1.00 89.56 91 TRP A C 1
ATOM 714 O O . TRP A 1 91 ? -5.497 -5.005 -4.987 1.00 89.56 91 TRP A O 1
ATOM 724 N N . VAL A 1 92 ? -4.642 -6.830 -5.960 1.00 89.56 92 VAL A N 1
ATOM 725 C CA . VAL A 1 92 ? -5.819 -7.673 -5.681 1.00 89.56 92 VAL A CA 1
ATOM 726 C C . VAL A 1 92 ? -6.032 -7.863 -4.178 1.00 89.56 92 VAL A C 1
ATOM 728 O O . VAL A 1 92 ? -7.169 -7.766 -3.721 1.00 89.56 92 VAL A O 1
ATOM 731 N N . MET A 1 93 ? -4.966 -8.109 -3.406 1.00 86.25 93 MET A N 1
ATOM 732 C CA . MET A 1 93 ? -5.069 -8.208 -1.944 1.00 86.25 93 MET A CA 1
ATOM 733 C C . MET A 1 93 ? -5.573 -6.897 -1.330 1.00 86.25 93 MET A C 1
ATOM 735 O O . MET A 1 93 ? -6.503 -6.900 -0.537 1.00 86.25 93 MET A O 1
ATOM 739 N N . TRP A 1 94 ? -5.023 -5.756 -1.737 1.00 87.94 94 TRP A N 1
ATOM 740 C CA . TRP A 1 94 ? -5.447 -4.462 -1.199 1.00 87.94 94 TRP A CA 1
ATOM 741 C C . TRP A 1 94 ? -6.890 -4.118 -1.584 1.00 87.94 94 TRP A C 1
ATOM 743 O O . TRP A 1 94 ? -7.647 -3.635 -0.743 1.00 87.94 94 TRP A O 1
ATOM 753 N N . LEU A 1 95 ? -7.310 -4.455 -2.809 1.00 88.25 95 LEU A N 1
ATOM 754 C CA . LEU A 1 95 ? -8.693 -4.309 -3.260 1.00 88.25 95 LEU A CA 1
ATOM 755 C C . LEU A 1 95 ? -9.655 -5.157 -2.415 1.00 88.25 95 LEU A C 1
ATOM 757 O O . LEU A 1 95 ? -10.702 -4.658 -2.003 1.00 88.25 95 LEU A O 1
ATOM 761 N N . ALA A 1 96 ? -9.310 -6.419 -2.143 1.00 87.31 96 ALA A N 1
ATOM 762 C CA . ALA A 1 96 ? -10.115 -7.298 -1.299 1.00 87.31 96 ALA A CA 1
ATOM 763 C C . ALA A 1 96 ? -10.262 -6.711 0.115 1.00 87.31 96 ALA A C 1
ATOM 765 O O . ALA A 1 96 ? -11.387 -6.465 0.558 1.00 87.31 96 ALA A O 1
ATOM 766 N N . GLY A 1 97 ? -9.143 -6.345 0.749 1.00 82.38 97 GLY A N 1
ATOM 767 C CA . GLY A 1 97 ? -9.128 -5.685 2.053 1.00 82.38 97 GLY A CA 1
ATOM 768 C C . GLY A 1 97 ? -9.958 -4.394 2.096 1.00 82.38 97 GLY A C 1
ATOM 769 O O . GLY A 1 97 ? -10.699 -4.156 3.054 1.00 82.38 97 GLY A O 1
ATOM 770 N N . ALA A 1 98 ? -9.897 -3.566 1.049 1.00 85.94 98 ALA A N 1
ATOM 771 C CA . ALA A 1 98 ? -10.662 -2.324 0.948 1.00 85.94 98 ALA A CA 1
ATOM 772 C C . ALA A 1 98 ? -12.174 -2.570 0.803 1.00 85.94 98 ALA A C 1
ATOM 774 O O . ALA A 1 98 ? -12.983 -1.913 1.462 1.00 85.94 98 ALA A O 1
ATOM 775 N N . VAL A 1 99 ? -12.581 -3.528 -0.032 1.00 85.44 99 VAL A N 1
ATOM 776 C CA . VAL A 1 99 ? -13.998 -3.854 -0.260 1.00 85.44 99 VAL A CA 1
ATOM 777 C C . VAL A 1 99 ? -14.625 -4.458 0.995 1.00 85.44 99 VAL A C 1
ATOM 779 O O . VAL A 1 99 ? -15.715 -4.047 1.396 1.00 85.44 99 VAL A O 1
ATOM 782 N N . ASP A 1 100 ? -13.941 -5.389 1.654 1.00 80.50 100 ASP A N 1
ATOM 783 C CA . ASP A 1 100 ? -14.452 -6.033 2.864 1.00 80.50 100 ASP A CA 1
ATOM 784 C C . ASP A 1 100 ? -14.500 -5.074 4.064 1.00 80.50 100 ASP A C 1
ATOM 786 O O . ASP A 1 100 ? -15.495 -5.046 4.796 1.00 80.50 100 ASP A O 1
ATOM 790 N N . THR A 1 101 ? -13.481 -4.224 4.252 1.00 77.69 101 THR A N 1
ATOM 791 C CA . THR A 1 101 ? -13.537 -3.161 5.277 1.00 77.69 101 THR A CA 1
ATOM 792 C C . THR A 1 101 ? -14.688 -2.194 5.007 1.00 77.69 101 THR A C 1
ATOM 794 O O . THR A 1 101 ? -15.447 -1.879 5.925 1.00 77.69 101 THR A O 1
ATOM 797 N N . THR A 1 102 ? -14.900 -1.799 3.748 1.00 79.94 102 THR A N 1
ATOM 798 C CA . THR A 1 102 ? -16.048 -0.976 3.333 1.00 79.94 102 THR A CA 1
ATOM 799 C C . THR A 1 102 ? -17.374 -1.667 3.670 1.00 79.94 102 THR A C 1
ATOM 801 O O . THR A 1 102 ? -18.237 -1.070 4.314 1.00 79.94 102 THR A O 1
ATOM 804 N N . ASN A 1 103 ? -17.527 -2.945 3.318 1.00 76.12 103 ASN A N 1
ATOM 805 C CA . ASN A 1 103 ? -18.738 -3.725 3.584 1.00 76.12 103 ASN A CA 1
ATOM 806 C C . ASN A 1 103 ? -19.006 -3.968 5.072 1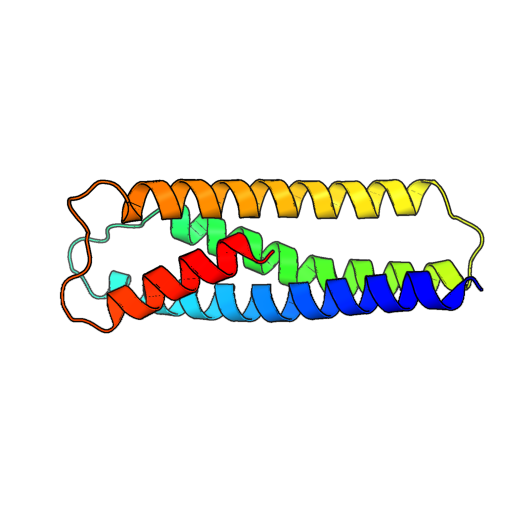.00 76.12 103 ASN A C 1
ATOM 808 O O . ASN A 1 103 ? -20.143 -4.251 5.430 1.00 76.12 103 ASN A O 1
ATOM 812 N N . ARG A 1 104 ? -18.009 -3.862 5.956 1.00 68.62 104 ARG A N 1
ATOM 813 C CA . ARG A 1 104 ? -18.221 -3.931 7.413 1.00 68.62 104 ARG A CA 1
ATOM 814 C C . ARG A 1 104 ? -18.559 -2.583 8.044 1.00 68.62 104 ARG A C 1
ATOM 816 O O . ARG A 1 104 ? -19.239 -2.549 9.069 1.00 68.62 104 ARG A O 1
ATOM 823 N N . ILE A 1 105 ? -18.091 -1.487 7.448 1.00 66.19 105 ILE A N 1
ATOM 824 C CA . ILE A 1 105 ? -18.303 -0.122 7.948 1.00 66.19 105 ILE A CA 1
ATOM 825 C C . ILE A 1 105 ? -19.644 0.446 7.454 1.00 66.19 105 ILE A C 1
ATOM 827 O O . ILE A 1 105 ? -20.343 1.116 8.212 1.00 66.19 105 ILE A O 1
ATOM 831 N N . ILE A 1 106 ? -20.026 0.166 6.202 1.00 59.97 106 ILE A N 1
ATOM 832 C CA . ILE A 1 106 ? -21.148 0.831 5.521 1.00 59.97 106 ILE A CA 1
ATOM 833 C C . ILE A 1 106 ? -22.561 0.238 5.774 1.00 59.97 106 ILE A C 1
ATOM 835 O O . ILE A 1 106 ? -23.525 0.989 5.604 1.00 59.97 106 ILE A O 1
ATOM 839 N N . PRO A 1 107 ? -22.809 -0.996 6.268 1.00 48.50 107 PRO A N 1
ATOM 840 C CA . PRO A 1 107 ? -24.175 -1.443 6.519 1.00 48.50 107 PRO A CA 1
ATOM 841 C C . PRO A 1 107 ? -24.616 -1.019 7.923 1.00 48.50 107 PRO A C 1
ATOM 843 O O . PRO A 1 107 ? -24.657 -1.839 8.831 1.00 48.50 107 PRO A O 1
ATOM 846 N N . GLY A 1 108 ? -24.917 0.273 8.098 1.00 47.06 108 GLY A N 1
ATOM 847 C CA . GLY A 1 108 ? -25.923 0.858 9.009 1.00 47.06 108 GLY A CA 1
ATOM 848 C C . GLY A 1 108 ? -25.990 0.477 10.502 1.00 47.06 108 GLY A C 1
ATOM 849 O O . GLY A 1 108 ? -26.817 1.043 11.209 1.00 47.06 108 GLY A O 1
ATOM 850 N N . LYS A 1 109 ? -25.169 -0.448 11.010 1.00 47.69 109 LYS A N 1
ATOM 851 C CA . LYS A 1 109 ? -25.237 -1.006 12.373 1.00 47.69 109 LYS A CA 1
ATOM 852 C C . LYS A 1 109 ? -23.954 -0.769 13.179 1.00 47.69 109 LYS A C 1
ATOM 854 O O . LYS A 1 109 ? -24.011 -0.772 14.401 1.00 47.69 109 LYS A O 1
ATOM 859 N N . ASN A 1 110 ? -22.846 -0.463 12.495 1.00 51.94 110 ASN A N 1
ATOM 860 C CA . ASN A 1 110 ? -21.558 -0.062 13.075 1.00 51.94 110 ASN A CA 1
ATOM 861 C C . ASN A 1 110 ? -21.203 1.403 12.763 1.00 51.94 110 ASN A C 1
ATOM 863 O O . ASN A 1 110 ? -20.029 1.771 12.812 1.00 51.94 110 ASN A O 1
ATOM 867 N N . TRP A 1 111 ? -22.188 2.243 12.412 1.00 49.47 111 TRP A N 1
ATOM 868 C CA . TRP A 1 111 ? -21.936 3.673 12.231 1.00 49.47 111 TRP A CA 1
ATOM 869 C C . TRP A 1 111 ? -21.425 4.231 13.556 1.00 49.47 111 TRP A C 1
ATOM 871 O O . TRP A 1 111 ? -22.134 4.242 14.562 1.00 49.47 111 TRP A O 1
ATOM 881 N N . CYS A 1 112 ? -20.149 4.589 13.551 1.00 60.66 112 CYS A N 1
ATOM 882 C CA . CYS A 1 112 ? -19.359 4.844 14.735 1.00 60.66 112 CYS A CA 1
ATOM 883 C C . CYS A 1 112 ? -20.039 5.750 15.760 1.00 60.66 112 CYS A C 1
ATOM 885 O O . CYS A 1 112 ? -20.382 6.896 15.465 1.00 60.66 112 CYS A O 1
ATOM 887 N N . GLY A 1 113 ? -20.103 5.274 17.002 1.00 57.84 113 GLY A N 1
ATOM 888 C CA . GLY A 1 113 ? -20.252 6.157 18.153 1.00 57.84 113 GLY A CA 1
ATOM 889 C C . GLY A 1 113 ? -19.022 7.065 18.338 1.00 57.84 113 GLY A C 1
ATOM 890 O O . GLY A 1 113 ? -17.979 6.853 17.708 1.00 57.84 113 GLY A O 1
ATOM 891 N N . PRO A 1 114 ? -19.105 8.084 19.209 1.00 50.25 114 PRO A N 1
ATOM 892 C CA . PRO A 1 114 ? -17.969 8.946 19.521 1.00 50.25 114 PRO A CA 1
ATOM 893 C C . PRO A 1 114 ? -16.848 8.129 20.189 1.00 50.25 114 PRO A C 1
ATOM 895 O O . PRO A 1 114 ? -17.004 7.649 21.308 1.00 50.25 114 PRO A O 1
ATOM 898 N N . GLY A 1 115 ? -15.707 7.959 19.510 1.00 65.06 115 GLY A N 1
ATOM 899 C CA . GLY A 1 115 ? -14.580 7.185 20.041 1.00 65.06 115 GLY A CA 1
ATOM 900 C C . GLY A 1 115 ? -13.331 7.179 19.153 1.00 65.06 115 GLY A C 1
ATOM 901 O O . GLY A 1 115 ? -13.388 7.490 17.961 1.00 65.06 115 GLY A O 1
ATOM 902 N N . LYS A 1 116 ? -12.179 6.824 19.743 1.00 68.44 116 LYS A N 1
ATOM 903 C CA . LYS A 1 116 ? -10.885 6.704 19.039 1.00 68.44 116 LYS A CA 1
ATOM 904 C C . LYS A 1 116 ? -10.872 5.547 18.033 1.00 68.44 116 LYS A C 1
ATOM 906 O O . LYS A 1 116 ? -10.321 5.715 16.948 1.00 68.44 116 LYS A O 1
ATOM 911 N N . GLU A 1 117 ? -11.559 4.452 18.349 1.00 70.44 117 GLU A N 1
ATOM 912 C CA . GLU A 1 117 ? -11.664 3.252 17.505 1.00 70.44 117 GLU A CA 1
ATOM 913 C C . GLU A 1 117 ? -12.215 3.555 16.110 1.00 70.44 117 GLU A C 1
ATOM 915 O O . GLU A 1 117 ? -11.694 3.074 15.105 1.00 70.44 117 GLU A O 1
ATOM 920 N N . CYS A 1 118 ? -13.207 4.444 16.025 1.00 75.75 118 CYS A N 1
ATOM 921 C CA . CYS A 1 118 ? -13.753 4.861 14.741 1.00 75.75 118 CYS A CA 1
ATOM 922 C C . CYS A 1 118 ? -12.719 5.557 13.856 1.00 75.75 118 CYS A C 1
ATOM 924 O O . CYS A 1 118 ? -12.610 5.274 12.668 1.00 75.75 118 CYS A O 1
ATOM 926 N N . ARG A 1 119 ? -11.946 6.484 14.438 1.00 77.69 119 ARG A N 1
ATOM 927 C CA . ARG A 1 119 ? -10.949 7.257 13.684 1.00 77.69 119 ARG A CA 1
ATOM 928 C C . ARG A 1 119 ? -9.871 6.341 13.117 1.00 77.69 119 ARG A C 1
ATOM 930 O O . ARG A 1 119 ? -9.404 6.584 12.010 1.00 77.69 119 ARG A O 1
ATOM 937 N N . ILE A 1 120 ? -9.515 5.290 13.854 1.00 79.94 120 ILE A N 1
ATOM 938 C CA . ILE A 1 120 ? -8.563 4.271 13.408 1.00 79.94 120 ILE A CA 1
ATOM 939 C C . ILE A 1 120 ? -9.170 3.437 12.280 1.00 79.94 120 ILE A C 1
ATOM 941 O O . ILE A 1 120 ? -8.515 3.242 11.262 1.00 79.94 120 ILE A O 1
ATOM 945 N N . LEU A 1 121 ? -10.428 3.008 12.405 1.00 78.56 121 LEU A N 1
ATOM 946 C CA . LEU A 1 121 ? -11.101 2.219 11.372 1.00 78.56 121 LEU A CA 1
ATOM 947 C C . LEU A 1 121 ? -11.256 2.992 10.055 1.00 78.56 121 LEU A C 1
ATOM 949 O O . LEU A 1 121 ? -10.973 2.457 8.987 1.00 78.56 121 LEU A O 1
ATOM 953 N N . THR A 1 122 ? -11.624 4.272 10.134 1.00 81.31 122 THR A N 1
ATOM 954 C CA . THR A 1 122 ? -11.691 5.164 8.970 1.00 81.31 122 THR A CA 1
ATOM 955 C C . THR A 1 122 ? -10.310 5.416 8.369 1.00 81.31 122 THR A C 1
ATOM 957 O O . THR A 1 122 ? -10.189 5.511 7.151 1.00 81.31 122 THR A O 1
ATOM 960 N N . ALA A 1 123 ? -9.258 5.502 9.191 1.00 85.19 123 ALA A N 1
ATOM 961 C CA . ALA A 1 123 ? -7.891 5.614 8.689 1.00 85.19 123 ALA A CA 1
ATOM 962 C C . ALA A 1 123 ? -7.462 4.339 7.949 1.00 85.19 123 ALA A C 1
ATOM 964 O O . ALA A 1 123 ? -6.951 4.441 6.839 1.00 85.19 123 ALA A O 1
ATOM 965 N N . ILE A 1 124 ? -7.725 3.153 8.511 1.00 83.75 124 ILE A N 1
ATOM 966 C CA . ILE A 1 124 ? -7.450 1.865 7.854 1.00 83.75 124 ILE A CA 1
ATOM 967 C C . ILE A 1 124 ? -8.174 1.797 6.507 1.00 83.75 124 ILE A C 1
ATOM 969 O O . ILE A 1 124 ? -7.532 1.503 5.506 1.00 83.75 124 ILE A O 1
ATOM 973 N N . LEU A 1 125 ? -9.463 2.152 6.471 1.00 84.69 125 LEU A N 1
ATOM 974 C CA . LEU A 1 125 ? -10.251 2.213 5.239 1.00 84.69 125 LEU A CA 1
ATOM 975 C C . LEU A 1 125 ? -9.633 3.175 4.212 1.00 84.69 125 LEU A C 1
ATOM 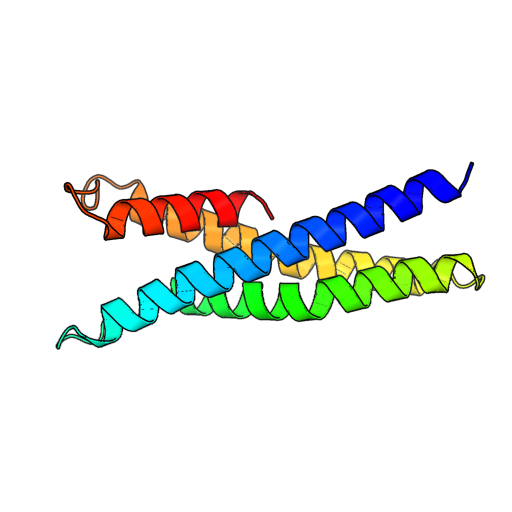977 O O . LEU A 1 125 ? -9.486 2.837 3.041 1.00 84.69 125 LEU A O 1
ATOM 981 N N . ALA A 1 126 ? -9.267 4.386 4.633 1.00 85.50 126 ALA A N 1
ATOM 982 C CA . ALA A 1 126 ? -8.673 5.368 3.733 1.00 85.50 126 ALA A CA 1
ATOM 983 C C . ALA A 1 126 ? -7.351 4.857 3.145 1.00 85.50 126 ALA A C 1
ATOM 985 O O . ALA A 1 126 ? -7.147 4.946 1.938 1.00 85.50 126 ALA A O 1
ATOM 986 N N . PHE A 1 127 ? -6.475 4.282 3.971 1.00 84.31 127 PHE A N 1
ATOM 987 C CA . PHE A 1 127 ? -5.193 3.766 3.501 1.00 84.31 127 PHE A CA 1
ATOM 988 C C . PHE A 1 127 ? -5.321 2.482 2.676 1.00 84.31 127 PHE A C 1
ATOM 990 O O . PHE A 1 127 ? -4.539 2.317 1.744 1.00 84.31 127 PHE A O 1
ATOM 997 N N . SER A 1 128 ? -6.314 1.622 2.933 1.00 83.69 128 SER A N 1
ATOM 998 C CA . SER A 1 128 ? -6.558 0.435 2.099 1.00 83.69 128 SER A CA 1
ATOM 999 C C . SER A 1 128 ? -6.973 0.793 0.671 1.00 83.69 128 SER A C 1
ATOM 1001 O O . SER A 1 128 ? -6.683 0.036 -0.242 1.00 83.69 128 SER A O 1
ATOM 1003 N N . TRP A 1 129 ? -7.612 1.951 0.464 1.00 84.94 129 TRP A N 1
ATOM 1004 C CA . TRP A 1 129 ? -7.963 2.460 -0.869 1.00 84.94 129 TRP A CA 1
ATOM 1005 C C . TRP A 1 129 ? -6.825 3.228 -1.568 1.00 84.94 129 TRP A C 1
ATOM 1007 O O . TRP A 1 129 ? -6.956 3.553 -2.747 1.00 84.94 129 TRP A O 1
ATOM 1017 N N . ILE A 1 130 ? -5.745 3.578 -0.856 1.00 83.44 130 ILE A N 1
ATOM 1018 C CA . ILE A 1 130 ? -4.640 4.388 -1.404 1.00 83.44 130 ILE A CA 1
ATOM 1019 C C . ILE A 1 130 ? -3.591 3.543 -2.141 1.00 83.44 130 ILE A C 1
ATOM 1021 O O . ILE A 1 130 ? -2.933 4.079 -3.037 1.00 83.44 130 ILE A O 1
ATOM 1025 N N . GLY A 1 131 ? -3.380 2.283 -1.751 1.00 69.75 131 GLY A N 1
ATOM 1026 C CA . GLY A 1 131 ? -2.441 1.387 -2.448 1.00 69.75 131 GLY A CA 1
ATOM 1027 C C . GLY A 1 131 ? -3.102 0.582 -3.550 1.00 69.75 131 GLY A C 1
ATOM 1028 O O . GLY A 1 131 ? -2.375 0.278 -4.522 1.00 69.75 131 GLY A O 1
#

Sequence (131 aa):
MPNTFAIHRVLAYAWLWTVAVILLGLTAYRVHVTEGYEDSFYEPIIVELIVSACLAIIWAPIAGSLVLRNHTASKTSHQFLSEMAGNFVLWVMWLAGAVDTTNRIIPGKNWCGPGKECRILTAILAFSWIG

pLDDT: mean 76.89, std 12.49, range [47.06, 91.44]

Secondary structure (DSSP, 8-state):
--HHHHHHHHHHHHHHHHHHHHHHHHHHHHHHHHHTSSS----HHHHHHHHHHHHHHHHHHHHHHHHHHHTTSS-HHHHHHHHHHHHHHHHHHHHHHHHHHHHHHSSSS----SSHHHHHHHHHHHHHTT-

Foldseek 3Di:
DPPVVLVVLLVVLVVLLVLLVVLLVLLVVVQVVQVPDPPNPDDVLSVLSNVLSVLSNVVSVVLNVVSVVVVVDPPPPPNVVVSVVSVVVSLVSLVVSLVVLCVVAPPPPPVDDPDPVVVSSVSSNVSSVVD